Protein AF-A0A2T9K402-F1 (afdb_monomer)

Secondary structure (DSSP, 8-state):
--PPPPGGG-EEEEEEEEE-STTEEEEEEEEEETTTEEPPPEEEEEE--TT--HHHHHHHHHHHHHHHHHHHHHHHHH--

Foldseek 3Di:
DDPDPDQLLAKDKDKDWDDDPVQKIKIWIWMAGSPVGTDDIDIDIDGDDPPDDSVVVVVVVVVVCVVCVNVVSVVVVVVD

Mean predicted aligned error: 8.24 Å

Structure (mmCIF, N/CA/C/O backbone):
data_AF-A0A2T9K402-F1
#
_entry.id   AF-A0A2T9K402-F1
#
loop_
_atom_site.group_PDB
_atom_site.id
_atom_site.type_symbol
_atom_site.label_atom_id
_atom_site.label_alt_id
_atom_site.label_comp_id
_atom_site.label_asym_id
_atom_site.label_entity_id
_atom_site.label_seq_id
_atom_site.pdbx_PDB_ins_code
_atom_site.Cartn_x
_atom_site.Cartn_y
_atom_site.Cartn_z
_atom_site.occupancy
_atom_site.B_iso_or_equiv
_atom_site.auth_seq_id
_atom_site.auth_comp_id
_atom_site.auth_asym_id
_atom_site.auth_atom_id
_atom_site.pdbx_PDB_model_num
ATOM 1 N N . MET A 1 1 ? -24.278 23.719 16.393 1.00 43.81 1 MET A N 1
ATOM 2 C CA . MET A 1 1 ? -23.467 22.876 17.294 1.00 43.81 1 MET A CA 1
ATOM 3 C C . MET A 1 1 ? -22.588 22.020 16.403 1.00 43.81 1 MET A C 1
ATOM 5 O O . MET A 1 1 ? -23.133 21.278 15.599 1.00 43.81 1 MET A O 1
ATOM 9 N N . GLN A 1 2 ? -21.271 22.208 16.436 1.00 44.97 2 GLN A N 1
ATOM 10 C CA . GLN A 1 2 ? -20.341 21.385 15.665 1.00 44.97 2 GLN A CA 1
ATOM 11 C C . GLN A 1 2 ? -20.114 20.111 16.477 1.00 44.97 2 GLN A C 1
ATOM 13 O O . GLN A 1 2 ? -19.476 20.153 17.524 1.00 44.97 2 GLN A O 1
ATOM 18 N N . THR A 1 3 ? -20.735 19.008 16.071 1.00 51.56 3 THR A N 1
ATOM 19 C CA . THR A 1 3 ? -20.452 17.696 16.654 1.00 51.56 3 THR A CA 1
ATOM 20 C C . THR A 1 3 ? -18.989 17.375 16.381 1.00 51.56 3 THR A C 1
ATOM 22 O O . THR A 1 3 ? -18.563 17.426 15.225 1.00 51.56 3 THR A O 1
ATOM 25 N N . SER A 1 4 ? -18.211 17.096 17.431 1.00 59.53 4 SER A N 1
ATOM 26 C CA . SER A 1 4 ? -16.853 16.568 17.274 1.00 59.53 4 SER A CA 1
ATOM 27 C C . SER A 1 4 ? -16.895 15.379 16.306 1.00 59.53 4 SER A C 1
ATOM 29 O O . SER A 1 4 ? -17.832 14.581 16.410 1.00 59.53 4 SER A O 1
ATOM 31 N N . PRO A 1 5 ? -15.944 15.261 15.359 1.00 66.19 5 PRO A N 1
ATOM 32 C CA . PRO A 1 5 ? -15.961 14.178 14.383 1.00 66.19 5 PRO A CA 1
ATOM 33 C C . PRO A 1 5 ? -16.014 12.839 15.111 1.00 66.19 5 PRO A C 1
ATOM 35 O O . PRO A 1 5 ? -15.225 12.625 16.037 1.00 66.19 5 PRO A O 1
ATOM 38 N N . ASN A 1 6 ? -16.939 11.965 14.710 1.00 72.50 6 ASN A N 1
ATOM 39 C CA . ASN A 1 6 ? -17.058 10.630 15.279 1.00 72.50 6 ASN A CA 1
ATOM 40 C C . ASN A 1 6 ? -15.680 9.945 15.201 1.00 72.50 6 ASN A C 1
ATOM 42 O O .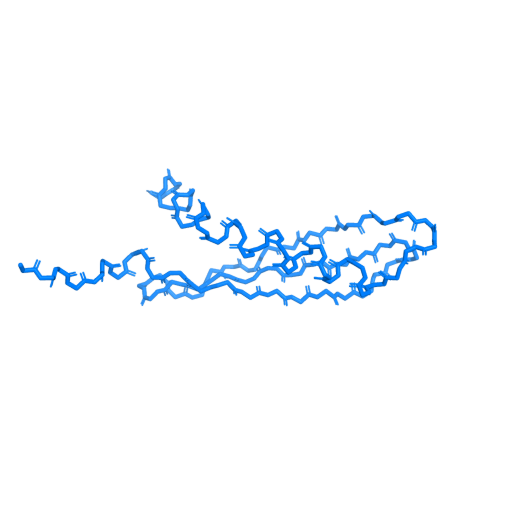 ASN A 1 6 ? -15.115 9.855 14.110 1.00 72.50 6 ASN A O 1
ATOM 46 N N . PRO A 1 7 ? -15.100 9.498 16.327 1.00 68.31 7 PRO A N 1
ATOM 47 C CA . PRO A 1 7 ? -13.780 8.873 16.337 1.00 68.31 7 PRO A CA 1
ATOM 48 C C . PRO A 1 7 ? -13.662 7.663 15.398 1.00 68.31 7 PRO A C 1
ATOM 50 O O . PRO A 1 7 ? -12.577 7.390 14.891 1.00 68.31 7 PRO A O 1
ATOM 53 N N . LEU A 1 8 ? -14.776 6.975 15.117 1.00 69.94 8 LEU A N 1
ATOM 54 C CA . LEU A 1 8 ? -14.833 5.861 14.166 1.00 69.94 8 LEU A CA 1
ATOM 55 C C . LEU A 1 8 ? -14.629 6.297 12.705 1.00 69.94 8 LEU A C 1
ATOM 57 O O . LEU A 1 8 ? -14.193 5.486 11.894 1.00 69.94 8 LEU A O 1
ATOM 61 N N . ASP A 1 9 ? -14.830 7.577 12.390 1.00 69.69 9 ASP A N 1
ATOM 62 C CA . ASP A 1 9 ? -14.646 8.137 11.045 1.00 69.69 9 ASP A CA 1
ATOM 63 C C . ASP A 1 9 ? -13.225 8.700 10.835 1.00 69.69 9 ASP A C 1
ATOM 65 O O . ASP A 1 9 ? -12.877 9.156 9.745 1.00 69.69 9 ASP A O 1
ATOM 69 N N . GLN A 1 10 ? -12.370 8.675 11.865 1.00 76.62 10 GLN A N 1
ATOM 70 C CA . GLN A 1 10 ? -11.012 9.220 11.810 1.00 76.62 10 GLN A CA 1
ATOM 71 C C . GLN A 1 10 ? -10.012 8.165 11.324 1.00 76.62 10 GLN A C 1
ATOM 73 O O . GLN A 1 10 ? -9.341 7.502 12.119 1.00 76.62 10 GLN A O 1
ATOM 78 N N . TRP A 1 11 ? -9.915 8.028 10.002 1.00 76.31 11 TRP A N 1
ATOM 79 C CA . TRP A 1 11 ? -8.997 7.110 9.330 1.00 76.31 11 TRP A CA 1
ATOM 80 C C . TRP A 1 11 ? -7.755 7.822 8.793 1.00 76.31 11 TRP A C 1
ATOM 82 O O . TRP A 1 11 ? -7.835 8.885 8.181 1.00 76.31 11 TRP A O 1
ATOM 92 N N . VAL A 1 12 ? -6.597 7.194 8.981 1.00 81.75 12 VAL A N 1
ATOM 93 C CA . VAL A 1 12 ? -5.318 7.587 8.392 1.00 81.75 12 VAL A CA 1
ATOM 94 C C . VAL A 1 12 ? -4.808 6.423 7.556 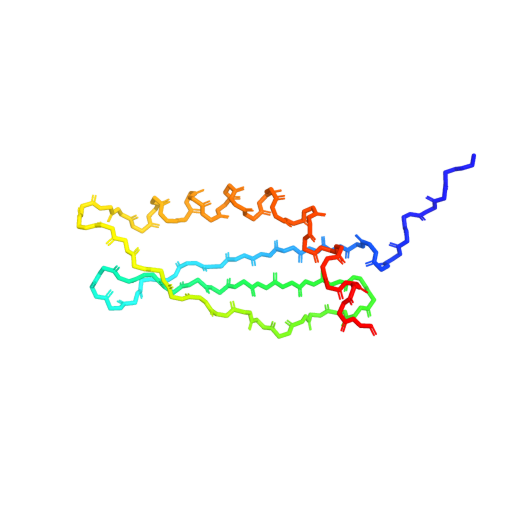1.00 81.75 12 VAL A C 1
ATOM 96 O O . VAL A 1 12 ? -4.696 5.301 8.046 1.00 81.75 12 VAL A O 1
ATOM 99 N N . SER A 1 13 ? -4.483 6.690 6.296 1.00 82.62 13 SER A N 1
ATOM 100 C CA . SER A 1 13 ? -3.892 5.712 5.384 1.00 82.62 13 SER A CA 1
ATOM 101 C C . SER A 1 13 ? -2.466 6.106 5.024 1.00 82.62 13 SER A C 1
ATOM 103 O O . SER A 1 13 ? -2.205 7.271 4.720 1.00 82.62 13 SER A O 1
ATOM 105 N N . SER A 1 14 ? -1.561 5.138 4.976 1.00 85.75 14 SER A N 1
ATOM 106 C CA . SER A 1 14 ? -0.218 5.302 4.421 1.00 85.75 14 SER A CA 1
ATOM 107 C C . SER A 1 14 ? 0.136 4.106 3.550 1.00 85.75 14 SER A C 1
ATOM 109 O O . SER A 1 14 ? -0.449 3.033 3.687 1.00 85.75 14 SER A O 1
ATOM 111 N N . PHE A 1 15 ? 1.070 4.291 2.622 1.00 87.88 15 PHE A N 1
ATOM 112 C CA . PHE A 1 15 ? 1.512 3.208 1.758 1.00 87.88 15 PHE A CA 1
ATOM 113 C C . PHE A 1 15 ? 3.002 3.291 1.465 1.00 87.88 15 PHE A C 1
ATOM 115 O O . PHE A 1 15 ? 3.589 4.375 1.439 1.00 87.88 15 PHE A O 1
ATOM 122 N N . THR A 1 16 ? 3.594 2.136 1.203 1.00 89.19 16 THR A N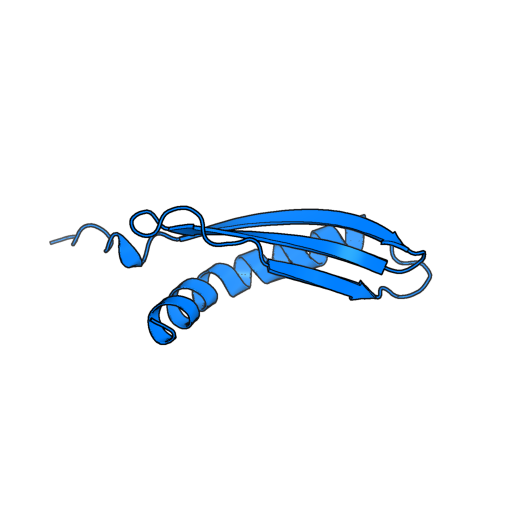 1
ATOM 123 C CA . THR A 1 16 ? 4.944 1.997 0.665 1.00 89.19 16 THR A CA 1
ATOM 124 C C . THR A 1 16 ? 4.878 1.198 -0.630 1.00 89.19 16 THR A C 1
ATOM 126 O O . THR A 1 16 ? 3.982 0.381 -0.837 1.00 89.19 16 THR A O 1
ATOM 129 N N . VAL A 1 17 ? 5.803 1.491 -1.543 1.00 87.69 17 VAL A N 1
ATOM 130 C CA . VAL A 1 17 ? 5.938 0.770 -2.812 1.00 87.69 17 VAL A CA 1
ATOM 131 C C . VAL A 1 17 ? 7.374 0.307 -2.927 1.00 87.69 17 VAL A C 1
ATOM 133 O O . VAL A 1 17 ? 8.290 1.132 -2.994 1.00 87.69 17 VAL A O 1
ATOM 136 N N . GLU A 1 18 ? 7.565 -0.998 -2.966 1.00 88.19 18 GLU A N 1
ATOM 137 C CA . GLU A 1 18 ? 8.870 -1.631 -3.068 1.00 88.19 18 GLU A CA 1
ATOM 138 C C . GLU A 1 18 ? 8.992 -2.375 -4.401 1.00 88.19 18 GLU A C 1
ATOM 140 O O . GLU A 1 18 ? 8.006 -2.937 -4.891 1.00 88.19 18 GLU A O 1
ATOM 145 N N . PRO A 1 19 ? 10.178 -2.357 -5.031 1.00 82.31 19 PRO A N 1
ATOM 146 C CA . PRO A 1 19 ? 10.424 -3.185 -6.202 1.00 82.31 19 PRO A CA 1
ATOM 147 C C . PRO A 1 19 ? 10.403 -4.662 -5.788 1.00 82.31 19 PRO A C 1
ATOM 149 O O . PRO A 1 19 ? 11.063 -5.044 -4.823 1.00 82.31 19 PRO A O 1
ATOM 152 N N . GLY A 1 20 ? 9.639 -5.479 -6.511 1.00 81.19 20 GLY A N 1
ATOM 153 C CA . GLY A 1 20 ? 9.628 -6.933 -6.375 1.00 81.19 20 GLY A CA 1
ATOM 154 C C . GLY A 1 20 ? 10.426 -7.602 -7.496 1.00 81.19 20 GLY A C 1
ATOM 155 O O . GLY A 1 20 ? 11.526 -7.167 -7.843 1.00 81.19 20 GLY A O 1
ATOM 156 N N . ASP A 1 21 ? 9.848 -8.653 -8.080 1.00 83.31 21 ASP A N 1
ATOM 157 C CA . ASP A 1 21 ? 10.358 -9.284 -9.302 1.00 83.31 21 ASP A CA 1
ATOM 158 C C . ASP A 1 21 ? 10.363 -8.294 -10.490 1.00 83.31 21 ASP A C 1
ATOM 160 O O . ASP A 1 21 ? 9.648 -7.287 -10.464 1.00 83.31 21 ASP A O 1
ATOM 164 N N . PRO A 1 22 ? 11.139 -8.540 -11.564 1.00 79.56 22 PRO A N 1
ATOM 165 C CA . PRO A 1 22 ? 11.167 -7.656 -12.728 1.00 79.56 22 PRO A CA 1
ATOM 166 C C . PRO A 1 22 ? 9.766 -7.404 -13.309 1.00 79.56 22 PRO A C 1
ATOM 168 O O . PRO A 1 22 ? 9.103 -8.327 -13.774 1.00 79.56 22 PRO A O 1
ATOM 171 N N . GLY A 1 23 ? 9.333 -6.139 -13.305 1.00 78.44 23 GLY A N 1
ATOM 172 C CA . GLY A 1 23 ? 7.997 -5.734 -13.761 1.00 78.44 23 GLY A CA 1
ATOM 173 C C . GLY A 1 23 ? 6.906 -5.772 -12.686 1.00 78.44 23 GLY A C 1
ATOM 174 O O . GLY A 1 23 ? 5.757 -5.471 -13.000 1.00 78.44 23 GLY A O 1
ATOM 175 N N . VAL A 1 24 ? 7.255 -6.098 -11.436 1.00 84.12 24 VAL A N 1
ATOM 176 C CA . VAL A 1 24 ? 6.327 -6.192 -10.305 1.00 84.12 24 VAL A CA 1
ATOM 177 C C . VAL A 1 24 ? 6.697 -5.185 -9.216 1.00 84.12 24 VAL A C 1
ATOM 179 O O . VAL A 1 24 ? 7.832 -5.137 -8.738 1.00 84.12 24 VAL A O 1
ATOM 182 N N . ALA A 1 25 ? 5.706 -4.424 -8.758 1.00 85.81 25 ALA A N 1
ATOM 183 C CA . ALA A 1 25 ? 5.761 -3.671 -7.511 1.00 85.81 25 ALA A CA 1
ATOM 184 C C . ALA A 1 25 ? 5.019 -4.421 -6.408 1.00 85.81 25 ALA A C 1
ATOM 186 O O . ALA A 1 25 ? 3.938 -4.970 -6.635 1.00 85.81 25 ALA A O 1
ATOM 187 N N . ILE A 1 26 ? 5.552 -4.363 -5.196 1.00 88.75 26 ILE A N 1
ATOM 188 C CA . ILE A 1 26 ? 4.823 -4.736 -3.990 1.00 88.75 26 ILE A CA 1
ATOM 189 C C . ILE A 1 26 ? 4.374 -3.445 -3.319 1.00 88.75 26 ILE A C 1
ATOM 191 O O . ILE A 1 26 ? 5.186 -2.569 -3.025 1.00 88.75 26 ILE A O 1
ATOM 195 N N . VAL A 1 27 ? 3.069 -3.318 -3.104 1.00 87.44 27 VAL A N 1
ATOM 196 C CA . VAL A 1 27 ? 2.470 -2.193 -2.392 1.00 87.44 27 VAL A CA 1
ATOM 197 C C . VAL A 1 27 ? 1.976 -2.687 -1.047 1.00 87.44 27 VAL A C 1
ATOM 199 O O . VAL A 1 27 ? 1.152 -3.599 -0.981 1.00 87.44 27 VAL A O 1
ATOM 202 N N . GLU A 1 28 ? 2.456 -2.067 0.019 1.00 90.12 28 GLU A N 1
ATOM 203 C CA . GLU A 1 28 ? 1.939 -2.273 1.364 1.00 90.12 28 GLU A CA 1
ATOM 204 C C . GLU A 1 28 ? 1.070 -1.073 1.733 1.00 90.12 28 GLU A C 1
ATOM 206 O O . GLU A 1 28 ? 1.543 0.062 1.769 1.00 90.12 28 GLU A O 1
ATOM 211 N N . LEU A 1 29 ? -0.210 -1.322 1.997 1.00 87.94 29 LEU A N 1
ATOM 212 C CA . LEU A 1 29 ? -1.165 -0.330 2.475 1.00 87.94 29 LEU A CA 1
ATOM 213 C C . LEU A 1 29 ? -1.395 -0.535 3.972 1.00 87.94 29 LEU A C 1
ATOM 215 O O . LEU A 1 29 ? -1.744 -1.629 4.418 1.00 87.94 29 LEU A O 1
ATOM 219 N N . ARG A 1 30 ? -1.258 0.543 4.739 1.00 87.19 30 ARG A N 1
ATOM 220 C CA . ARG A 1 30 ? -1.535 0.582 6.172 1.00 87.19 30 ARG A CA 1
ATOM 221 C C . ARG A 1 30 ? -2.697 1.515 6.450 1.00 87.19 30 ARG A C 1
ATOM 223 O O . ARG A 1 30 ? -2.760 2.624 5.917 1.00 87.19 30 ARG A O 1
ATOM 230 N N . LEU A 1 31 ? -3.602 1.054 7.302 1.00 85.00 31 LEU A N 1
ATOM 231 C CA . LEU A 1 31 ? -4.779 1.791 7.734 1.00 85.00 31 LEU A CA 1
ATOM 232 C C . LEU A 1 31 ? -4.773 1.868 9.253 1.00 85.00 31 LEU A C 1
ATOM 234 O O . LEU A 1 31 ? -4.611 0.857 9.934 1.00 85.00 31 LEU A O 1
ATOM 238 N N . LYS A 1 32 ? -4.975 3.074 9.768 1.00 85.12 32 LYS A N 1
ATOM 239 C CA . LYS A 1 32 ? -5.074 3.348 11.192 1.00 85.12 32 LYS A CA 1
ATOM 240 C C . LYS A 1 32 ? -6.359 4.100 11.478 1.00 85.12 32 LYS A C 1
ATOM 242 O O . LYS A 1 32 ? -6.663 5.080 10.804 1.00 85.12 32 LYS A O 1
ATOM 247 N N . ASN A 1 33 ? -7.080 3.673 12.502 1.00 85.75 33 ASN A N 1
ATOM 248 C CA . ASN A 1 33 ? -8.253 4.364 13.016 1.00 85.75 33 ASN A CA 1
ATOM 249 C C . ASN A 1 33 ? -7.993 4.844 14.448 1.00 85.75 33 ASN A C 1
ATOM 251 O O . ASN A 1 33 ? -7.269 4.193 15.204 1.00 85.75 33 ASN A O 1
ATOM 255 N N . ALA A 1 34 ? -8.590 5.970 14.839 1.00 79.50 34 ALA A N 1
ATOM 256 C CA . ALA A 1 34 ? -8.420 6.521 16.184 1.00 79.50 34 ALA A CA 1
ATOM 257 C C . ALA A 1 34 ? -8.910 5.581 17.307 1.00 79.50 34 ALA A C 1
ATOM 259 O O . ALA A 1 34 ? -8.391 5.651 18.419 1.00 79.50 34 ALA A O 1
ATOM 260 N N . VAL A 1 35 ? -9.881 4.706 17.022 1.00 81.44 35 VAL A N 1
ATOM 261 C CA . VAL A 1 35 ? -10.486 3.768 17.985 1.00 81.44 35 VAL A CA 1
ATOM 262 C C . VAL A 1 35 ? -9.963 2.345 17.804 1.00 81.44 35 VAL A C 1
ATOM 264 O O . VAL A 1 35 ? -9.594 1.707 18.784 1.00 81.44 35 VAL A O 1
ATOM 267 N N . LEU A 1 36 ? -9.918 1.844 16.564 1.00 80.62 36 LEU A N 1
ATOM 268 C CA . LEU A 1 36 ? -9.499 0.460 16.282 1.00 80.62 36 LEU A CA 1
ATOM 269 C C . LEU A 1 36 ? -7.972 0.281 16.289 1.00 80.62 36 LEU A C 1
ATOM 271 O O . LEU A 1 36 ? -7.489 -0.847 16.335 1.00 80.62 36 LEU A O 1
ATOM 275 N N . GLY A 1 37 ? -7.211 1.378 16.262 1.00 82.69 37 GLY A N 1
ATOM 276 C CA . GLY A 1 37 ? -5.758 1.338 16.160 1.00 82.69 37 GLY A CA 1
ATOM 277 C C . GLY A 1 37 ? -5.289 0.974 14.752 1.00 82.69 37 GLY A C 1
ATOM 278 O O . GLY A 1 37 ? -5.942 1.306 13.760 1.00 82.69 37 GLY A O 1
ATOM 279 N N . ASP A 1 38 ? -4.119 0.348 14.663 1.00 86.25 38 ASP A N 1
ATOM 280 C CA . ASP A 1 38 ? -3.539 -0.104 13.400 1.00 86.25 38 ASP A CA 1
ATOM 281 C C . ASP A 1 38 ? -4.212 -1.408 12.945 1.00 86.25 38 ASP A C 1
ATOM 283 O O . ASP A 1 38 ? -4.209 -2.410 13.664 1.00 86.25 38 ASP A O 1
ATOM 287 N N . LEU A 1 39 ? -4.778 -1.404 11.738 1.00 84.12 39 LEU A N 1
ATOM 288 C CA . LEU A 1 39 ? -5.254 -2.625 11.098 1.00 84.12 39 LEU A CA 1
ATOM 289 C C . LEU A 1 39 ? -4.079 -3.409 10.498 1.00 84.12 39 LEU A C 1
ATOM 291 O O . LEU A 1 39 ? -3.046 -2.819 10.159 1.00 84.12 39 LEU A O 1
ATOM 295 N N . PRO A 1 40 ? -4.232 -4.733 10.309 1.00 85.19 40 PRO A N 1
ATOM 296 C CA . PRO A 1 40 ? -3.261 -5.519 9.564 1.00 85.19 40 PRO A CA 1
ATOM 297 C C . PRO A 1 40 ? -2.975 -4.899 8.185 1.00 85.19 40 PRO A C 1
ATOM 299 O O . PRO A 1 40 ? -3.914 -4.470 7.504 1.00 85.19 40 PRO A O 1
ATOM 302 N N . PRO A 1 41 ? -1.702 -4.845 7.756 1.00 86.06 41 PRO A N 1
ATOM 303 C CA . PRO A 1 41 ? -1.348 -4.297 6.456 1.00 86.06 41 PRO A CA 1
ATOM 304 C C . PRO A 1 41 ? -1.933 -5.142 5.321 1.00 86.06 41 PRO A C 1
ATOM 306 O O . PRO A 1 41 ? -1.945 -6.374 5.374 1.00 86.06 41 PRO A O 1
ATOM 309 N N . VAL A 1 42 ? -2.381 -4.462 4.268 1.00 85.69 42 VAL A N 1
ATOM 310 C CA . VAL A 1 42 ? -2.844 -5.089 3.029 1.00 85.69 42 VAL A CA 1
ATOM 311 C C . VAL A 1 42 ? -1.705 -5.052 2.019 1.00 85.69 42 VAL A C 1
ATOM 313 O O . VAL A 1 42 ? -1.218 -3.978 1.669 1.00 85.69 42 VAL A O 1
ATOM 316 N N . PHE A 1 43 ? -1.298 -6.223 1.532 1.00 86.62 43 PHE A N 1
ATOM 317 C CA . PHE A 1 43 ? -0.256 -6.351 0.516 1.00 86.62 43 PHE A CA 1
ATOM 318 C C . PHE A 1 43 ? -0.870 -6.591 -0.860 1.00 86.62 43 PHE A C 1
ATOM 320 O O . PHE A 1 43 ? -1.688 -7.493 -1.039 1.00 86.62 43 PHE A O 1
ATOM 327 N N . MET A 1 44 ? -0.440 -5.806 -1.841 1.00 85.50 44 MET A N 1
ATOM 328 C CA . MET A 1 44 ? -0.868 -5.915 -3.232 1.00 85.50 44 MET A CA 1
ATOM 329 C C . MET A 1 44 ? 0.353 -6.095 -4.129 1.00 85.50 44 MET A C 1
ATOM 331 O O . MET A 1 44 ? 1.372 -5.432 -3.944 1.00 85.50 44 MET A O 1
ATOM 335 N N . LYS A 1 45 ? 0.239 -6.980 -5.119 1.00 88.12 45 LYS A N 1
ATOM 336 C CA . LYS A 1 45 ? 1.208 -7.095 -6.212 1.00 88.12 45 LYS A CA 1
ATOM 337 C C . LYS A 1 45 ? 0.665 -6.361 -7.424 1.00 88.12 45 LYS A C 1
ATOM 339 O O . LYS A 1 45 ? -0.508 -6.518 -7.758 1.00 88.12 45 LYS A O 1
ATOM 344 N N . VAL A 1 46 ? 1.510 -5.556 -8.049 1.00 83.44 46 VAL A N 1
ATOM 345 C CA . VAL A 1 46 ? 1.134 -4.710 -9.178 1.00 83.44 46 VAL A CA 1
ATOM 346 C C . VAL A 1 46 ? 2.101 -4.967 -10.311 1.00 83.44 46 VAL A C 1
ATOM 348 O O . VAL A 1 46 ? 3.270 -4.597 -10.224 1.00 83.44 46 VAL A O 1
ATOM 351 N N . ASP A 1 47 ? 1.596 -5.572 -11.375 1.00 84.94 47 ASP A N 1
ATOM 352 C CA . ASP A 1 47 ? 2.326 -5.686 -12.628 1.00 84.94 47 ASP A CA 1
ATOM 353 C C . ASP A 1 47 ? 2.286 -4.337 -13.354 1.00 84.94 47 ASP A C 1
ATOM 355 O O . ASP A 1 47 ? 1.213 -3.755 -13.552 1.00 84.94 47 ASP A O 1
ATOM 359 N N . TRP A 1 48 ? 3.442 -3.828 -13.777 1.00 76.38 48 TRP A N 1
ATOM 360 C CA . TRP A 1 48 ? 3.511 -2.636 -14.618 1.00 76.38 48 TRP A CA 1
ATOM 361 C C . TRP A 1 48 ? 4.046 -2.956 -16.008 1.00 76.38 48 TRP A C 1
ATOM 363 O O . TRP A 1 48 ? 4.754 -3.937 -16.241 1.00 76.38 48 TRP A O 1
ATOM 373 N N . LYS A 1 49 ? 3.696 -2.104 -16.975 1.00 76.50 49 LYS A N 1
ATOM 374 C CA . LYS A 1 49 ? 4.128 -2.293 -18.360 1.00 76.50 49 LYS 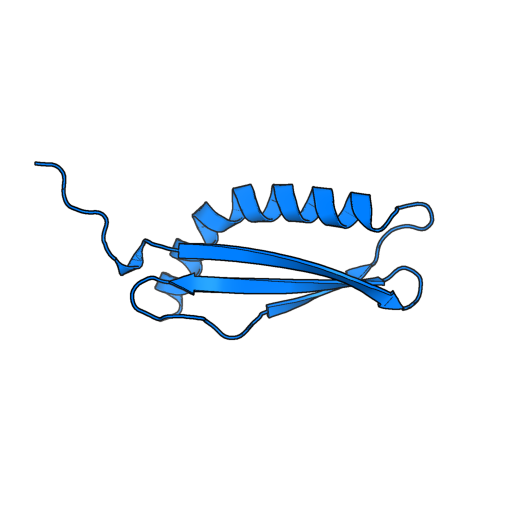A CA 1
ATOM 375 C C . LYS A 1 49 ? 5.647 -2.115 -18.476 1.00 76.50 49 LYS A C 1
ATOM 377 O O . LYS A 1 49 ? 6.198 -1.230 -17.819 1.00 76.50 49 LYS A O 1
ATOM 382 N N . PRO A 1 50 ? 6.325 -2.880 -19.350 1.00 70.69 50 PRO A N 1
ATOM 383 C CA . PRO A 1 50 ? 7.725 -2.629 -19.675 1.00 70.69 50 PRO A CA 1
ATOM 384 C C . PRO A 1 50 ? 7.938 -1.163 -20.079 1.00 70.69 50 PRO A C 1
ATOM 386 O O . PRO A 1 50 ? 7.220 -0.651 -20.938 1.00 70.69 50 PRO A O 1
ATOM 389 N N . GLY A 1 51 ? 8.902 -0.493 -19.444 1.00 74.00 51 GLY A N 1
ATOM 390 C CA . GLY A 1 51 ? 9.182 0.933 -19.649 1.00 74.00 51 GLY A CA 1
ATOM 391 C C . GLY A 1 51 ? 8.505 1.890 -18.659 1.00 74.00 51 GLY A C 1
ATOM 392 O O . GLY A 1 51 ? 8.775 3.082 -18.733 1.00 74.00 51 GLY A O 1
ATOM 393 N N . MET A 1 52 ? 7.666 1.400 -17.738 1.00 77.06 52 MET A N 1
ATOM 394 C CA . MET A 1 52 ? 7.244 2.171 -16.562 1.00 77.06 52 MET A CA 1
ATOM 395 C C . MET A 1 52 ? 8.292 2.082 -15.456 1.00 77.06 52 MET A C 1
ATOM 397 O O . MET A 1 52 ? 8.889 1.023 -15.237 1.00 77.06 52 MET A O 1
ATOM 401 N N . GLU A 1 53 ? 8.481 3.183 -14.737 1.00 81.25 53 GLU A N 1
ATOM 402 C CA . GLU A 1 53 ? 9.343 3.225 -13.565 1.00 81.25 53 GLU A CA 1
ATOM 403 C C . GLU A 1 53 ? 8.533 3.005 -12.287 1.00 81.25 53 GLU A C 1
ATOM 405 O O . GLU A 1 53 ? 7.328 3.261 -12.211 1.00 81.25 53 GLU A O 1
ATOM 410 N N . ILE A 1 54 ? 9.212 2.576 -11.223 1.00 80.69 54 ILE A N 1
ATOM 411 C CA . ILE A 1 54 ? 8.587 2.424 -9.904 1.00 80.69 54 ILE A CA 1
ATOM 412 C C . ILE A 1 54 ? 7.948 3.727 -9.405 1.00 80.69 54 ILE A C 1
ATOM 414 O O . ILE A 1 54 ? 6.980 3.705 -8.640 1.00 80.69 54 ILE A O 1
ATOM 418 N N . GLU A 1 55 ? 8.469 4.874 -9.844 1.00 84.75 55 GLU A N 1
ATOM 419 C CA . GLU A 1 55 ? 7.928 6.180 -9.494 1.00 84.75 55 GLU A CA 1
ATOM 420 C C . GLU A 1 55 ? 6.546 6.426 -10.117 1.00 84.75 55 GLU A C 1
ATOM 422 O O . GLU A 1 55 ? 5.687 7.022 -9.466 1.00 84.75 55 GLU A O 1
ATOM 427 N N . ASP A 1 56 ? 6.273 5.893 -11.310 1.00 84.69 56 ASP A N 1
ATOM 428 C CA . ASP A 1 56 ? 4.949 5.976 -11.933 1.00 84.69 56 ASP A CA 1
ATOM 429 C C . ASP A 1 56 ? 3.907 5.227 -11.102 1.00 84.69 56 ASP A C 1
ATOM 431 O O . ASP A 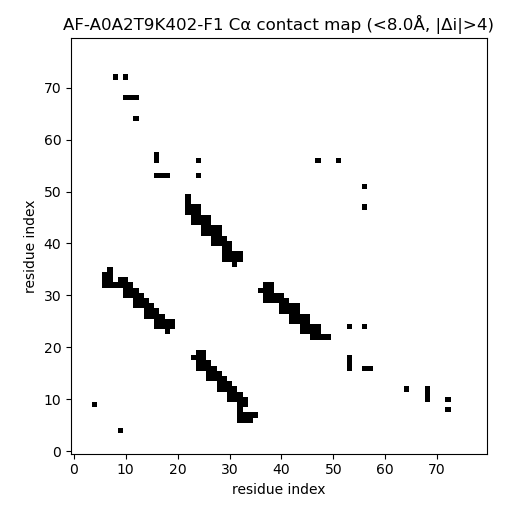1 56 ? 2.798 5.717 -10.872 1.00 84.69 56 ASP A O 1
ATOM 435 N N . VAL A 1 57 ? 4.287 4.063 -10.574 1.00 80.81 57 VAL A N 1
ATOM 436 C CA . VAL A 1 57 ? 3.421 3.272 -9.695 1.00 80.81 57 VAL A CA 1
ATOM 437 C C . VAL A 1 57 ? 3.227 3.960 -8.351 1.00 80.81 57 VAL A C 1
ATOM 439 O O . VAL A 1 57 ? 2.098 4.030 -7.865 1.00 80.81 57 VAL A O 1
ATOM 442 N N . ARG A 1 58 ? 4.269 4.583 -7.789 1.00 84.94 58 ARG A N 1
ATOM 443 C CA . ARG A 1 58 ? 4.127 5.429 -6.592 1.00 84.94 58 ARG A CA 1
ATOM 444 C C . ARG A 1 58 ? 3.140 6.572 -6.815 1.00 84.94 58 ARG A C 1
ATOM 446 O O . ARG A 1 58 ? 2.273 6.787 -5.971 1.00 84.94 58 ARG A O 1
ATOM 453 N N . ARG A 1 59 ? 3.238 7.281 -7.942 1.00 86.19 59 ARG A N 1
ATOM 454 C CA . ARG A 1 59 ? 2.340 8.397 -8.285 1.00 86.19 59 ARG A CA 1
ATOM 455 C C . ARG A 1 59 ? 0.902 7.927 -8.493 1.00 86.19 59 ARG A C 1
ATOM 457 O O . ARG A 1 59 ? -0.021 8.564 -7.988 1.00 86.19 59 ARG A O 1
ATOM 464 N N . PHE A 1 60 ? 0.706 6.799 -9.176 1.00 83.38 60 PHE A N 1
ATOM 465 C CA . PHE A 1 60 ? -0.615 6.202 -9.360 1.00 83.38 60 PHE A CA 1
ATOM 466 C C . PHE A 1 60 ? -1.262 5.838 -8.017 1.00 83.38 60 PHE A C 1
ATOM 468 O O . PHE A 1 60 ? -2.394 6.245 -7.757 1.00 83.38 60 PHE A O 1
ATOM 475 N N . PHE A 1 61 ? -0.540 5.146 -7.130 1.00 79.56 61 PHE A N 1
ATOM 476 C CA . PHE A 1 61 ? -1.068 4.772 -5.816 1.00 79.56 61 PHE A CA 1
ATOM 477 C C . PHE A 1 61 ? -1.289 5.976 -4.899 1.00 79.56 61 PHE A C 1
ATOM 479 O O . PHE A 1 61 ? -2.295 6.005 -4.193 1.00 79.56 61 PHE A O 1
ATOM 486 N N . ALA A 1 62 ? -0.438 7.007 -4.964 1.00 81.88 62 ALA A N 1
ATOM 487 C CA . ALA A 1 62 ? -0.671 8.263 -4.252 1.00 81.88 62 ALA A CA 1
ATOM 488 C C . ALA A 1 62 ? -2.022 8.887 -4.638 1.00 81.88 62 ALA A C 1
ATOM 490 O O . ALA A 1 62 ? -2.807 9.261 -3.765 1.00 81.88 62 ALA A O 1
ATOM 491 N N . ALA A 1 63 ? -2.319 8.951 -5.941 1.00 81.94 63 ALA A N 1
ATOM 492 C CA . ALA A 1 63 ? -3.583 9.479 -6.443 1.00 81.94 63 ALA A CA 1
ATOM 493 C C . ALA A 1 63 ? -4.777 8.586 -6.059 1.00 81.94 63 ALA A C 1
ATOM 495 O O . ALA A 1 63 ? -5.803 9.090 -5.603 1.00 81.94 63 ALA A O 1
ATOM 496 N N . GLN A 1 64 ? -4.640 7.263 -6.192 1.00 78.00 64 GLN A N 1
ATOM 497 C CA . GLN A 1 64 ? -5.708 6.315 -5.866 1.00 78.00 64 GLN A CA 1
ATOM 498 C C . GLN A 1 64 ? -6.041 6.300 -4.377 1.00 78.00 64 GLN A C 1
ATOM 500 O O . GLN A 1 64 ? -7.216 6.279 -4.025 1.00 78.00 64 GLN A O 1
ATOM 505 N N . ILE A 1 65 ? -5.043 6.354 -3.495 1.00 75.19 65 ILE A N 1
ATOM 506 C CA . ILE A 1 65 ? -5.261 6.358 -2.045 1.00 75.19 65 ILE A CA 1
ATOM 507 C C . ILE A 1 65 ? -5.870 7.683 -1.597 1.00 75.19 65 ILE A C 1
ATOM 509 O O . ILE A 1 65 ? -6.785 7.666 -0.783 1.00 75.19 65 ILE A O 1
ATOM 513 N N . ALA A 1 66 ? -5.464 8.818 -2.172 1.00 68.44 66 ALA A N 1
ATOM 514 C CA . ALA A 1 66 ? -6.100 10.101 -1.874 1.00 68.44 66 ALA A CA 1
ATOM 515 C C . ALA A 1 66 ? -7.608 10.106 -2.204 1.00 68.44 66 ALA A C 1
ATOM 517 O O . ALA A 1 66 ? -8.406 10.664 -1.453 1.00 68.44 66 ALA A O 1
ATOM 518 N N . VAL A 1 67 ? -8.012 9.447 -3.297 1.00 68.50 67 VAL A N 1
ATOM 519 C CA . VAL A 1 67 ? -9.426 9.307 -3.696 1.00 68.50 67 VAL A CA 1
ATOM 520 C C . VAL A 1 67 ? -10.143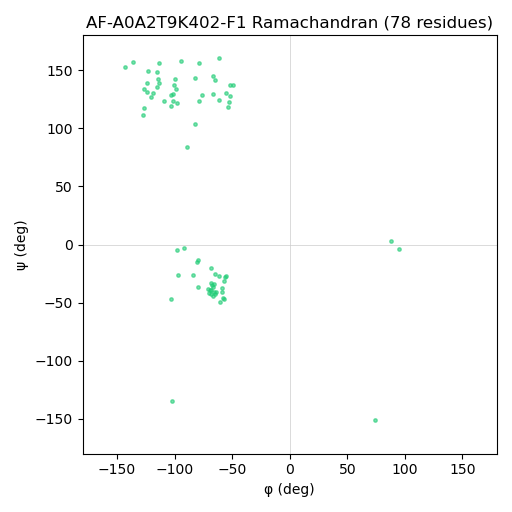 8.210 -2.895 1.00 68.50 67 VAL A C 1
ATOM 522 O O . VAL A 1 67 ? -11.316 8.351 -2.540 1.00 68.50 67 VAL A O 1
ATOM 525 N N . SER A 1 68 ? -9.444 7.118 -2.586 1.00 65.56 68 SER A N 1
ATOM 526 C CA . SER A 1 68 ? -10.014 5.931 -1.942 1.00 65.56 68 SER A CA 1
ATOM 527 C C . SER A 1 68 ? -10.080 6.040 -0.425 1.00 65.56 68 SER A C 1
ATOM 529 O O . SER A 1 68 ? -10.973 5.442 0.154 1.00 65.56 68 SER A O 1
ATOM 531 N N . ALA A 1 69 ? -9.224 6.825 0.239 1.00 59.03 69 ALA A N 1
ATOM 532 C CA . ALA A 1 69 ? -9.272 7.034 1.691 1.00 59.03 69 ALA A CA 1
ATOM 533 C C . ALA A 1 69 ? -10.639 7.568 2.152 1.00 59.03 69 ALA A C 1
ATOM 535 O O . ALA A 1 69 ? -11.113 7.208 3.225 1.00 59.03 69 ALA A O 1
ATOM 536 N N . LYS A 1 70 ? -11.316 8.347 1.296 1.00 59.34 70 LYS A N 1
ATOM 537 C CA . LYS A 1 70 ? -12.690 8.808 1.522 1.00 59.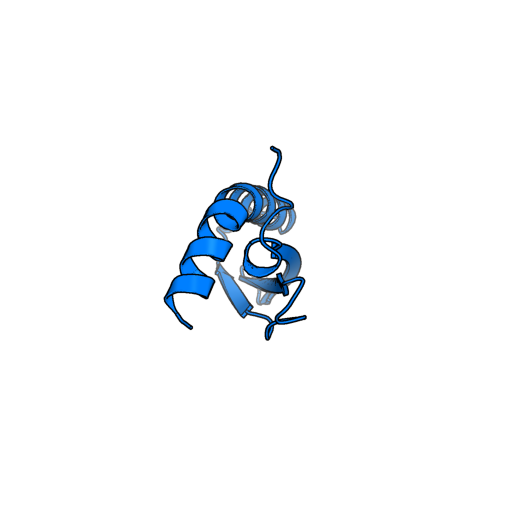34 70 LYS A CA 1
ATOM 538 C C . LYS A 1 70 ? -13.720 7.664 1.526 1.00 59.34 70 LYS A C 1
ATOM 540 O O . LYS A 1 70 ? -14.681 7.735 2.275 1.00 59.34 70 LYS A O 1
ATOM 545 N N . HIS A 1 71 ? -13.509 6.623 0.721 1.00 60.44 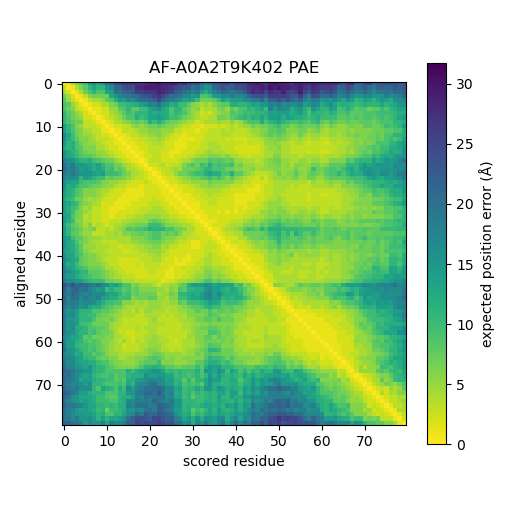71 HIS A N 1
ATOM 546 C CA . HIS A 1 71 ? -14.434 5.493 0.548 1.00 60.44 71 HIS A CA 1
ATOM 547 C C . HIS A 1 71 ? -14.062 4.268 1.409 1.00 60.44 71 HIS A C 1
ATOM 549 O O . HIS A 1 71 ? -14.919 3.472 1.778 1.00 60.44 71 HIS A O 1
ATOM 555 N N . LEU A 1 72 ? -12.782 4.107 1.762 1.00 58.56 72 LEU A N 1
ATOM 556 C CA . LEU A 1 72 ? -12.269 3.008 2.587 1.00 58.56 72 LEU A CA 1
ATOM 557 C C . LEU A 1 72 ? -12.796 3.069 4.023 1.00 58.56 72 LEU A C 1
ATOM 559 O O . LEU A 1 72 ? -13.098 2.023 4.588 1.00 58.56 72 LEU A O 1
ATOM 563 N N . GLY A 1 73 ? -12.959 4.270 4.590 1.00 56.22 73 GLY A N 1
ATOM 564 C CA . GLY A 1 73 ? -13.595 4.430 5.902 1.00 56.22 73 GLY A CA 1
ATOM 565 C C . GLY A 1 73 ? -15.024 3.878 5.921 1.00 56.22 73 GLY A C 1
ATOM 566 O O . GLY A 1 73 ? -15.399 3.171 6.851 1.00 56.22 73 GLY A O 1
ATOM 567 N N . GLU A 1 74 ? -15.790 4.111 4.853 1.00 58.75 74 GLU A N 1
ATOM 568 C CA . GLU A 1 74 ? -17.163 3.608 4.710 1.00 58.75 74 GLU A CA 1
ATOM 569 C C . GLU A 1 74 ? -17.192 2.083 4.513 1.00 58.75 74 GLU A C 1
ATOM 571 O O . GLU A 1 74 ? -17.996 1.389 5.133 1.00 58.75 74 GLU A O 1
ATOM 576 N N . ALA A 1 75 ? -16.281 1.542 3.696 1.00 60.06 75 ALA A N 1
ATOM 577 C CA . ALA A 1 75 ? -16.210 0.109 3.412 1.00 60.06 75 ALA A CA 1
ATOM 578 C C . ALA A 1 75 ? -15.769 -0.727 4.624 1.00 60.06 75 ALA A C 1
ATOM 580 O O . ALA A 1 75 ? -16.312 -1.808 4.847 1.00 60.06 75 ALA A O 1
ATOM 581 N N . VAL A 1 76 ? -14.811 -0.240 5.421 1.00 57.44 76 VAL A N 1
ATOM 582 C CA . VAL A 1 76 ? -14.373 -0.941 6.638 1.00 57.44 76 VAL A CA 1
ATOM 583 C C . VAL A 1 76 ? -15.476 -0.921 7.694 1.00 57.44 76 VAL A C 1
ATOM 585 O O . VAL A 1 76 ? -15.755 -1.958 8.281 1.00 57.44 76 VAL A O 1
ATOM 588 N N . MET A 1 77 ? -16.162 0.210 7.883 1.00 55.38 77 MET A N 1
ATOM 589 C CA . MET A 1 77 ? -17.293 0.304 8.816 1.00 55.38 77 MET A CA 1
ATOM 590 C C . MET A 1 77 ? -18.492 -0.566 8.410 1.00 55.38 77 MET A C 1
ATOM 592 O O . MET A 1 77 ? -19.262 -0.962 9.274 1.00 55.38 77 MET A O 1
ATOM 596 N N . ALA A 1 78 ? -18.657 -0.877 7.121 1.00 56.19 78 ALA A N 1
ATOM 597 C CA . ALA A 1 78 ? -19.700 -1.783 6.638 1.00 56.19 78 ALA A CA 1
ATOM 598 C C . ALA A 1 78 ? -19.357 -3.279 6.805 1.00 56.19 78 ALA A C 1
ATOM 600 O O . ALA A 1 78 ? -20.240 -4.124 6.665 1.00 56.19 78 ALA A O 1
ATOM 601 N N . ALA A 1 79 ? -18.086 -3.612 7.054 1.00 48.44 79 ALA A N 1
ATOM 602 C CA . ALA A 1 79 ? -17.602 -4.985 7.206 1.00 48.44 79 ALA A CA 1
ATOM 603 C C . ALA A 1 79 ? -17.468 -5.437 8.676 1.00 48.44 79 ALA A C 1
ATOM 605 O O . ALA A 1 79 ? -17.135 -6.601 8.915 1.00 48.44 79 ALA A O 1
ATOM 606 N N . VAL A 1 80 ? -17.709 -4.533 9.635 1.00 44.84 80 VAL A N 1
ATOM 607 C CA . VAL A 1 80 ? -17.721 -4.775 11.091 1.00 44.84 80 VAL A CA 1
ATOM 608 C C . VAL A 1 80 ? -19.159 -4.748 11.593 1.00 44.84 80 VAL A C 1
ATOM 610 O O . VAL A 1 80 ? -19.497 -5.621 12.422 1.00 44.84 80 VAL A O 1
#

Radius of gyration: 15.25 Å; Cα contacts (8 Å, |Δi|>4): 101; chains: 1; bounding box: 35×32×38 Å

Nearest PDB structures (foldseek):
  5kja-assembly5_E  TM=7.077E-01  e=7.839E-01  Synechocystis sp. PCC 6803 substr. Kazusa
  2qkd-assembly1_A  TM=8.378E-01  e=1.519E+00  Mus musculus
  5kjd-assembly5_E  TM=6.807E-01  e=8.376E-01  Synechocystis sp. PCC 6803 substr. Kazusa
  4l8h-assembly1_A  TM=4.007E-01  e=2.230E-01  Qubevirus durum
  2pa5-assembly2_B  TM=4.457E-01  e=5.631E-01  Homo sapiens

Solvent-accessible surface area (backbone atoms only — not comparable to full-atom values): 4883 Å² total; per-residue (Å²): 133,87,75,75,78,60,53,88,72,44,68,47,76,52,73,50,76,42,85,57,60,95,56,30,36,37,33,42,39,38,44,34,32,75,72,79,38,73,50,82,67,49,77,45,81,42,80,52,61,91,91,65,53,73,64,58,54,48,52,50,49,55,54,49,46,68,63,40,57,72,52,48,55,56,54,54,65,72,76,108

pLDDT: mean 75.87, std 12.25, range [43.81, 90.12]

Organism: NCBI:txid2172652

Sequence (80 aa):
MQTSPNPLDQWVSSFT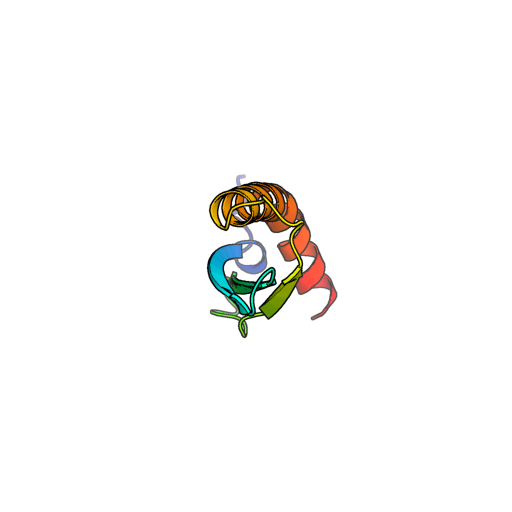VEPGDPGVAIVELRLKNAVLGDLPPVFMKVDWKPGMEIEDVRRFFAAQIAVSAKHLGEAVMAAV